Protein AF-A0A7C2MES0-F1 (afdb_monomer)

Mean predicted aligned error: 19.32 Å

Solvent-accessible surface area (backbone atoms only — not comparable to full-atom values): 7256 Å² total; per-residue (Å²): 143,82,90,78,84,83,84,82,80,84,92,78,78,79,89,72,96,75,80,94,71,88,78,80,90,73,87,74,89,75,78,91,76,90,74,72,81,76,71,74,74,72,83,62,75,69,73,88,66,83,79,53,94,88,58,81,79,82,78,52,74,46,64,46,100,82,68,45,81,45,50,57,66,80,43,63,94,75,61,92,82,86,89,85,88,73,96,65,83,95,68,87,129

Secondary structure (DSSP, 8-state):
--------------------------------------------------PPTTSPPPP-EEE-TTS-EEEGGGGTTTS-------SSSS---

Radius of gyration: 30.9 Å; Cα contacts (8 Å, |Δi|>4): 20; chains: 1; bounding box: 60×91×45 Å

Foldseek 3Di:
DDDDDDDDDDPDDDDDDDDDDDDDPDPDPDDDDPDDPPPPPDPPPPPPDPDDPPDDDDWDWDQDPVGDIDIPVVCPPPDDDDDDDDPDPPDDD

pLDDT: mean 71.48, std 19.64, range [41.0, 97.94]

Structure (mmCIF, N/CA/C/O backbone):
data_AF-A0A7C2MES0-F1
#
_entry.id   AF-A0A7C2MES0-F1
#
loop_
_atom_site.group_PDB
_atom_site.id
_atom_site.type_symbol
_atom_site.label_atom_id
_atom_site.label_alt_id
_atom_site.label_comp_id
_atom_site.label_asym_id
_atom_site.label_entity_id
_atom_site.label_seq_id
_atom_site.pdbx_PDB_ins_code
_atom_site.Cartn_x
_atom_site.Cartn_y
_atom_site.Cartn_z
_atom_site.occupancy
_atom_site.B_iso_or_equiv
_atom_site.auth_seq_id
_atom_site.auth_comp_id
_atom_site.auth_asym_id
_atom_site.auth_atom_id
_atom_site.pdbx_PDB_model_num
ATOM 1 N N . MET A 1 1 ? 11.280 74.243 -7.586 1.00 50.16 1 MET A N 1
ATOM 2 C CA . MET A 1 1 ? 12.263 74.150 -6.488 1.00 50.16 1 MET A CA 1
ATOM 3 C C . MET A 1 1 ? 11.618 73.322 -5.384 1.00 50.16 1 MET A C 1
ATOM 5 O O . MET A 1 1 ? 10.856 73.848 -4.591 1.00 50.16 1 MET A O 1
ATOM 9 N N . ILE A 1 2 ? 11.803 72.005 -5.455 1.00 49.72 2 ILE A N 1
ATOM 10 C CA . ILE A 1 2 ? 11.286 71.001 -4.517 1.00 49.72 2 ILE A CA 1
ATOM 11 C C . ILE A 1 2 ? 12.419 70.003 -4.301 1.00 49.72 2 ILE A C 1
ATOM 13 O O . ILE A 1 2 ? 13.077 69.592 -5.255 1.00 49.72 2 ILE A O 1
ATOM 17 N N . THR A 1 3 ? 12.712 69.735 -3.037 1.00 55.19 3 THR A N 1
ATOM 18 C CA . THR A 1 3 ? 13.833 68.922 -2.581 1.00 55.19 3 THR A CA 1
ATOM 19 C C . THR A 1 3 ? 13.413 67.454 -2.590 1.00 55.19 3 THR A C 1
ATOM 21 O O . THR A 1 3 ? 12.304 67.112 -2.187 1.00 55.19 3 THR A O 1
ATOM 24 N N . SER A 1 4 ? 14.289 66.567 -3.050 1.00 51.25 4 SER A N 1
ATOM 25 C CA . SER A 1 4 ? 14.083 65.125 -2.932 1.00 51.25 4 SER A CA 1
ATOM 26 C C . SER A 1 4 ? 15.385 64.465 -2.502 1.00 51.25 4 SER A C 1
ATOM 28 O O . SER A 1 4 ? 16.274 64.204 -3.304 1.00 51.25 4 SER A O 1
ATOM 30 N N . SER A 1 5 ? 15.457 64.282 -1.183 1.00 59.75 5 SER A N 1
ATOM 31 C CA . SER A 1 5 ? 15.842 63.051 -0.490 1.00 59.75 5 SER A CA 1
ATOM 32 C C . SER A 1 5 ? 17.054 62.291 -1.041 1.00 59.75 5 SER A C 1
ATOM 34 O O . SER A 1 5 ? 16.947 61.436 -1.918 1.00 59.75 5 SER A O 1
ATOM 36 N N . LEU A 1 6 ? 18.214 62.577 -0.447 1.00 59.19 6 LEU A N 1
ATOM 37 C CA . LEU A 1 6 ? 19.429 61.782 -0.560 1.00 59.19 6 LEU A CA 1
ATOM 38 C C . LEU A 1 6 ? 19.322 60.597 0.413 1.00 59.19 6 LEU A C 1
ATOM 40 O O . LEU A 1 6 ? 19.456 60.757 1.626 1.00 59.19 6 LEU A O 1
ATOM 44 N N . GLY A 1 7 ? 19.024 59.417 -0.130 1.00 51.09 7 GLY A N 1
ATOM 45 C CA . GLY A 1 7 ? 18.911 58.169 0.619 1.00 51.09 7 GLY A CA 1
ATOM 46 C C . GLY A 1 7 ? 20.246 57.740 1.225 1.00 51.09 7 GLY A C 1
ATOM 47 O O . GLY A 1 7 ? 21.160 57.327 0.515 1.00 51.09 7 GLY A O 1
ATOM 48 N N . GLY A 1 8 ? 20.335 57.815 2.552 1.00 44.97 8 GLY A N 1
ATOM 49 C CA . GLY A 1 8 ? 21.315 57.095 3.356 1.00 44.97 8 GLY A CA 1
ATOM 50 C C . GLY A 1 8 ? 20.787 55.706 3.720 1.00 44.97 8 GLY A C 1
ATOM 51 O O . GLY A 1 8 ? 19.610 55.546 4.031 1.00 44.97 8 GLY A O 1
ATOM 52 N N . GLY A 1 9 ? 21.654 54.695 3.698 1.00 48.06 9 GLY A N 1
ATOM 53 C CA . GLY A 1 9 ? 21.268 53.338 4.081 1.00 48.06 9 GLY A CA 1
ATOM 54 C C . GLY A 1 9 ? 22.395 52.328 3.934 1.00 48.06 9 GLY A C 1
ATOM 55 O O . GLY A 1 9 ? 22.492 51.630 2.935 1.00 48.06 9 GLY A O 1
ATOM 56 N N . ALA A 1 10 ? 23.255 52.296 4.946 1.00 48.91 10 ALA A N 1
ATOM 57 C CA . ALA A 1 10 ? 24.385 51.403 5.161 1.00 48.91 10 ALA A CA 1
ATOM 58 C C . ALA A 1 10 ? 24.210 49.945 4.670 1.00 48.91 10 ALA A C 1
ATOM 60 O O . ALA A 1 10 ? 23.407 49.185 5.202 1.00 48.91 10 ALA A O 1
ATOM 61 N N . MET A 1 11 ? 25.086 49.507 3.760 1.00 50.31 11 MET A N 1
ATOM 62 C CA . MET A 1 11 ? 25.366 48.090 3.480 1.00 50.31 11 MET A CA 1
ATOM 63 C C . MET A 1 11 ? 26.601 47.673 4.297 1.00 50.31 11 MET A C 1
ATOM 65 O O . MET A 1 11 ? 27.721 47.556 3.802 1.00 50.31 11 MET A O 1
ATOM 69 N N . ALA A 1 12 ? 26.400 47.535 5.609 1.00 54.84 12 ALA A N 1
ATOM 70 C CA . ALA A 1 12 ? 27.390 47.022 6.547 1.00 54.84 12 ALA A CA 1
ATOM 71 C C . ALA A 1 12 ? 27.110 45.537 6.807 1.00 54.84 12 ALA A C 1
ATOM 73 O O . ALA A 1 12 ? 26.052 45.185 7.315 1.00 54.84 12 ALA A O 1
ATOM 74 N N . GLY A 1 13 ? 28.061 44.656 6.491 1.00 51.78 13 GLY A N 1
ATOM 75 C CA . GLY A 1 13 ? 27.847 43.219 6.692 1.00 51.78 13 GLY A CA 1
ATOM 76 C C . GLY A 1 13 ? 29.086 42.359 6.493 1.00 51.78 13 GLY A C 1
ATOM 77 O O . GLY A 1 13 ? 29.084 41.410 5.723 1.00 51.78 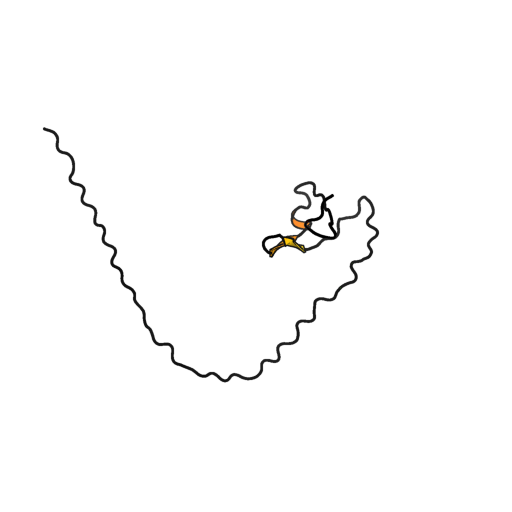13 GLY A O 1
ATOM 78 N N . ARG A 1 14 ? 30.169 42.758 7.159 1.00 63.28 14 ARG A N 1
ATOM 79 C CA . ARG A 1 14 ? 31.501 42.138 7.225 1.00 63.28 14 ARG A CA 1
ATOM 80 C C . ARG A 1 14 ? 31.489 40.603 7.255 1.00 63.28 14 ARG A C 1
ATOM 82 O O . ARG A 1 14 ? 31.084 39.987 8.237 1.00 63.28 14 ARG A O 1
ATOM 89 N N . ARG A 1 15 ? 32.121 40.018 6.233 1.00 55.69 15 ARG A N 1
ATOM 90 C CA . ARG A 1 15 ? 32.700 38.671 6.259 1.00 55.69 15 ARG A CA 1
ATOM 91 C C . ARG A 1 15 ? 33.591 38.531 7.490 1.00 55.69 15 ARG A C 1
ATOM 93 O O . ARG A 1 15 ? 34.601 39.227 7.599 1.00 55.69 15 ARG A O 1
ATOM 100 N N . ARG A 1 16 ? 33.239 37.628 8.400 1.00 62.72 16 ARG A N 1
ATOM 101 C CA . ARG A 1 16 ? 34.142 37.148 9.450 1.00 62.72 16 ARG A CA 1
ATOM 102 C C . ARG A 1 16 ? 33.994 35.639 9.573 1.00 62.72 16 ARG A C 1
ATOM 104 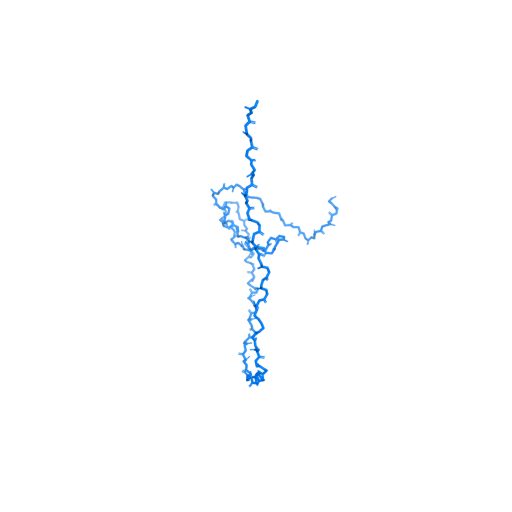O O . ARG A 1 16 ? 33.291 35.141 10.441 1.00 62.72 16 ARG A O 1
ATOM 111 N N . PHE A 1 17 ? 34.686 34.939 8.673 1.00 48.56 17 PHE A N 1
ATOM 112 C CA . PHE A 1 17 ? 35.082 33.550 8.871 1.00 48.56 17 PHE A CA 1
ATOM 113 C C . PHE A 1 17 ? 35.911 33.476 10.156 1.00 48.56 17 PHE A C 1
ATOM 115 O O . PHE A 1 17 ? 37.046 33.942 10.228 1.00 48.56 17 PHE A O 1
ATOM 122 N N . ARG A 1 18 ? 35.287 32.939 11.192 1.00 54.91 18 ARG A N 1
ATOM 123 C CA . ARG A 1 18 ? 35.893 32.362 12.391 1.00 54.91 18 ARG A CA 1
ATOM 124 C C . ARG A 1 18 ? 35.119 31.043 12.511 1.00 54.91 18 ARG A C 1
ATOM 126 O O . ARG A 1 18 ? 33.912 31.056 12.314 1.00 54.91 18 ARG A O 1
ATOM 133 N N . ILE A 1 19 ? 35.703 29.873 12.720 1.00 50.66 19 ILE A N 1
ATOM 134 C CA . ILE A 1 19 ? 36.593 29.502 13.810 1.00 50.66 19 ILE A CA 1
ATOM 135 C C . ILE A 1 19 ? 37.403 28.290 13.314 1.00 50.66 19 ILE A C 1
ATOM 137 O O . ILE A 1 19 ? 36.832 27.246 13.020 1.00 50.66 19 ILE A O 1
ATOM 141 N N . ALA A 1 20 ? 38.726 28.430 13.224 1.00 50.47 20 ALA A N 1
ATOM 142 C CA . ALA A 1 20 ? 39.634 27.294 13.307 1.00 50.47 20 ALA A CA 1
ATOM 143 C C . ALA A 1 20 ? 39.854 27.036 14.803 1.00 50.47 20 ALA A C 1
ATOM 145 O O . ALA A 1 20 ? 40.510 27.826 15.480 1.00 50.47 20 ALA A O 1
ATOM 146 N N . ALA A 1 21 ? 39.230 25.984 15.323 1.00 45.50 21 ALA A N 1
ATOM 147 C CA . ALA A 1 21 ? 39.503 25.430 16.641 1.00 45.50 21 ALA A CA 1
ATOM 148 C C . ALA A 1 21 ? 39.946 23.985 16.418 1.00 45.50 21 ALA A C 1
ATOM 150 O O . ALA A 1 21 ? 39.268 23.225 15.728 1.00 45.50 21 ALA A O 1
ATOM 151 N N . GLY A 1 22 ? 41.134 23.667 16.928 1.00 43.84 22 GLY A N 1
ATOM 152 C CA . GLY A 1 22 ? 41.782 22.377 16.756 1.00 43.84 22 GLY A CA 1
ATOM 153 C C . GLY A 1 22 ? 40.915 21.222 17.241 1.00 43.84 22 GLY A C 1
ATOM 154 O O . GLY A 1 22 ? 40.309 21.282 18.308 1.00 43.84 22 GLY A O 1
ATOM 155 N N . GLY A 1 23 ? 40.890 20.156 16.450 1.00 41.00 23 GLY A N 1
ATOM 156 C CA . GLY A 1 23 ? 40.434 18.846 16.881 1.00 41.00 23 GLY A CA 1
ATOM 157 C C . GLY A 1 23 ? 41.653 17.959 17.044 1.00 41.00 23 GLY A C 1
ATOM 158 O O . GLY A 1 23 ? 42.249 17.550 16.050 1.00 41.00 23 GLY A O 1
ATOM 159 N N . SER A 1 24 ? 42.045 17.713 18.293 1.00 53.41 24 SER A N 1
ATOM 160 C CA . SER A 1 24 ? 43.040 16.713 18.665 1.00 53.41 24 SER A CA 1
ATOM 161 C C . SER A 1 24 ? 42.772 15.386 17.961 1.00 53.41 24 SER A C 1
ATOM 163 O O . SER A 1 24 ? 41.677 14.831 18.043 1.00 53.41 24 SER A O 1
ATOM 165 N N . LEU A 1 25 ? 43.817 14.862 17.328 1.00 52.66 25 LEU A N 1
ATOM 166 C CA . LEU A 1 25 ? 43.928 13.485 16.873 1.00 52.66 25 LEU A CA 1
ATOM 167 C C . LEU A 1 25 ? 43.913 12.558 18.102 1.00 52.66 25 LEU A C 1
ATOM 169 O O . LEU A 1 25 ? 44.957 12.214 18.649 1.00 52.66 25 LEU A O 1
ATOM 173 N N . MET A 1 26 ? 42.720 12.196 18.574 1.00 52.03 26 MET A N 1
ATOM 174 C CA . MET A 1 26 ? 42.531 11.125 19.551 1.00 52.03 26 MET A CA 1
ATOM 175 C C . MET A 1 26 ? 42.238 9.828 18.808 1.00 52.03 26 MET A C 1
ATOM 177 O O . MET A 1 26 ? 41.116 9.546 18.394 1.00 52.03 26 MET A O 1
ATOM 181 N N . LEU A 1 27 ? 43.305 9.051 18.648 1.00 55.78 27 LEU A N 1
ATOM 182 C CA . LEU A 1 27 ? 43.289 7.640 18.302 1.00 55.78 27 LEU A CA 1
ATOM 183 C C . LEU A 1 27 ? 42.546 6.868 19.411 1.00 55.78 27 LEU A C 1
ATOM 185 O O . LEU A 1 27 ? 43.155 6.413 20.376 1.00 55.78 27 LEU A O 1
ATOM 189 N N . ALA A 1 28 ? 41.223 6.755 19.302 1.00 51.09 28 ALA A N 1
ATOM 190 C CA . ALA A 1 28 ? 40.405 5.942 20.197 1.00 51.09 28 ALA A CA 1
ATOM 191 C C . ALA A 1 28 ? 40.210 4.543 19.592 1.00 51.09 28 ALA A C 1
ATOM 193 O O . ALA A 1 28 ? 39.297 4.289 18.809 1.00 51.09 28 ALA A O 1
ATOM 194 N N . LEU A 1 29 ? 41.108 3.630 19.962 1.00 61.94 29 LEU A N 1
ATOM 195 C CA . LEU A 1 29 ? 40.949 2.188 19.803 1.00 61.94 29 LEU A CA 1
ATOM 196 C C . LEU A 1 29 ? 39.893 1.699 20.809 1.00 61.94 29 LEU A C 1
ATOM 198 O O . LEU A 1 29 ? 40.224 1.313 21.927 1.00 61.94 29 LEU A O 1
ATOM 202 N N . THR A 1 30 ? 38.614 1.733 20.433 1.00 56.91 30 THR A N 1
ATOM 203 C CA . THR A 1 30 ? 37.513 1.171 21.237 1.00 56.91 30 THR A CA 1
ATOM 204 C C . THR A 1 30 ? 36.946 -0.092 20.594 1.00 56.91 30 THR A C 1
ATOM 206 O O . THR A 1 30 ? 36.153 -0.040 19.662 1.00 56.91 30 THR A O 1
ATOM 209 N N . LEU A 1 31 ? 37.436 -1.221 21.112 1.00 55.66 31 LEU A N 1
ATOM 210 C CA . LEU A 1 31 ? 36.731 -2.461 21.464 1.00 55.66 31 LEU A CA 1
ATOM 211 C C . LEU A 1 31 ? 35.398 -2.778 20.751 1.00 55.66 31 LEU A C 1
ATOM 213 O O . LEU A 1 31 ? 34.360 -2.183 21.018 1.00 55.66 31 LEU A O 1
ATOM 217 N N . LEU A 1 32 ? 35.469 -3.829 19.928 1.00 54.62 32 LEU A N 1
ATOM 218 C CA . LEU A 1 32 ? 34.472 -4.871 19.644 1.00 54.62 32 LEU A CA 1
ATOM 219 C C . LEU A 1 32 ? 33.072 -4.682 20.270 1.00 54.62 32 LEU A C 1
ATOM 221 O O . LEU A 1 32 ? 32.761 -5.230 21.326 1.00 54.62 32 LEU A O 1
ATOM 225 N N . GLY A 1 33 ? 32.195 -3.988 19.547 1.00 44.91 33 GLY A N 1
ATOM 226 C CA . GLY A 1 33 ? 30.750 -4.064 19.741 1.00 44.91 33 GLY A CA 1
ATOM 227 C C . GLY A 1 33 ? 30.162 -5.166 18.865 1.00 44.91 33 GLY A C 1
ATOM 228 O O . GLY A 1 33 ? 29.938 -4.959 17.674 1.00 44.91 33 GLY A O 1
ATOM 229 N N . ALA A 1 34 ? 29.912 -6.334 19.456 1.00 59.69 34 ALA A N 1
ATOM 230 C CA . ALA A 1 34 ? 29.062 -7.372 18.886 1.00 59.69 34 ALA A CA 1
ATOM 231 C C . ALA A 1 34 ? 27.620 -6.842 18.771 1.00 59.69 34 ALA A C 1
ATOM 233 O O . ALA A 1 34 ? 26.812 -6.977 19.685 1.00 59.69 34 ALA A O 1
ATOM 234 N N . GLY A 1 35 ? 27.313 -6.181 17.656 1.00 49.25 35 GLY A N 1
ATOM 235 C CA . GLY A 1 35 ? 25.957 -5.814 17.267 1.00 49.25 35 GLY A CA 1
ATOM 236 C C . GLY A 1 35 ? 25.381 -6.918 16.395 1.00 49.25 35 GLY A C 1
ATOM 237 O O . GLY A 1 35 ? 25.791 -7.072 15.248 1.00 49.25 35 GLY A O 1
ATOM 238 N N . SER A 1 36 ? 24.479 -7.703 16.977 1.00 62.88 36 SER A N 1
ATOM 239 C CA . SER A 1 36 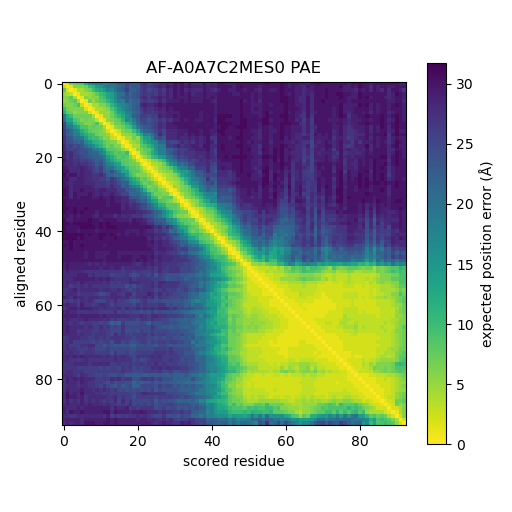? 23.709 -8.792 16.376 1.00 62.88 36 SER A CA 1
ATOM 240 C C . SER A 1 36 ? 23.359 -8.540 14.905 1.00 62.88 36 SER A C 1
ATOM 242 O O . SER A 1 36 ? 22.923 -7.429 14.588 1.00 62.88 36 SER A O 1
ATOM 244 N N . PRO A 1 37 ? 23.447 -9.541 14.001 1.00 54.81 37 PRO A N 1
ATOM 245 C CA . PRO A 1 37 ? 22.774 -9.412 12.722 1.00 54.81 37 PRO A CA 1
ATOM 246 C C . PRO A 1 37 ? 21.301 -9.204 13.054 1.00 54.81 37 PRO A C 1
ATOM 248 O O . PRO A 1 37 ? 20.657 -10.095 13.609 1.00 54.81 37 PRO A O 1
ATOM 251 N N . ALA A 1 38 ? 20.801 -7.994 12.795 1.00 55.34 38 ALA A N 1
ATOM 252 C CA . ALA A 1 38 ? 19.384 -7.707 12.816 1.00 55.34 38 ALA A CA 1
ATOM 253 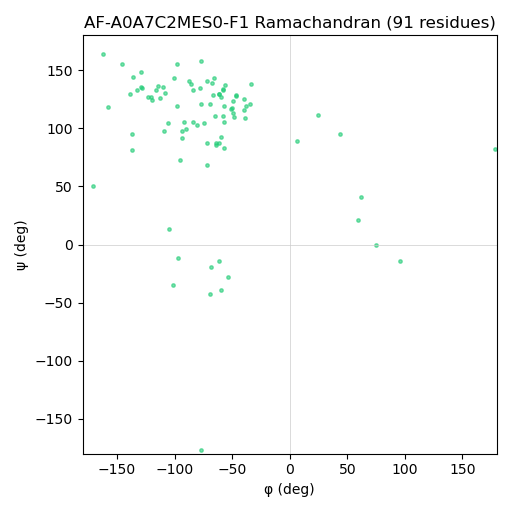C C . ALA A 1 38 ? 18.737 -8.819 11.996 1.00 55.34 38 ALA A C 1
ATOM 255 O O . ALA A 1 38 ? 18.987 -8.942 10.792 1.00 55.34 38 ALA A O 1
ATOM 256 N N . GLY A 1 39 ? 18.022 -9.701 12.700 1.00 47.56 39 GLY A N 1
ATOM 257 C CA . GLY A 1 39 ? 17.281 -10.781 12.092 1.00 47.56 39 GLY A CA 1
ATOM 258 C C . GLY A 1 39 ? 16.458 -10.138 11.001 1.00 47.56 39 GLY A C 1
ATOM 259 O O . GLY A 1 39 ? 15.670 -9.235 11.279 1.00 47.56 39 GLY A O 1
ATOM 260 N N . ARG A 1 40 ? 16.725 -10.534 9.753 1.00 58.72 40 ARG A N 1
ATOM 261 C CA . ARG A 1 40 ? 15.881 -10.162 8.628 1.00 58.72 40 ARG A CA 1
ATOM 262 C C . ARG A 1 40 ? 14.472 -10.494 9.073 1.00 58.72 40 ARG A C 1
ATOM 264 O O . ARG A 1 40 ? 14.187 -11.661 9.348 1.00 58.72 40 ARG A O 1
ATOM 271 N N . SER A 1 41 ? 13.677 -9.441 9.241 1.00 60.53 41 SER A N 1
ATOM 272 C CA . SER A 1 41 ? 12.268 -9.496 9.569 1.00 60.53 41 SER A CA 1
ATOM 273 C C . SER A 1 41 ? 11.694 -10.634 8.762 1.00 60.53 41 SER A C 1
ATOM 275 O O . SER A 1 41 ? 11.814 -10.645 7.534 1.00 60.53 41 SER A O 1
ATOM 277 N N . GLN A 1 42 ? 11.231 -11.635 9.502 1.00 59.22 42 GLN A N 1
ATOM 278 C CA . GLN A 1 42 ? 10.677 -12.862 8.982 1.00 59.22 42 GLN A CA 1
ATOM 279 C C . GLN A 1 42 ? 9.836 -12.515 7.762 1.00 59.22 42 GLN A C 1
ATOM 281 O O . GLN A 1 42 ? 8.928 -11.684 7.842 1.00 59.22 42 GLN A O 1
ATOM 286 N N . GLY A 1 43 ? 10.153 -13.161 6.641 1.00 53.31 43 GLY A N 1
ATOM 287 C CA . GLY A 1 43 ? 9.149 -13.451 5.640 1.00 53.31 43 GLY A CA 1
ATOM 288 C C . GLY A 1 43 ? 8.069 -14.253 6.347 1.00 53.31 43 GLY A C 1
ATOM 289 O O . GLY A 1 43 ? 8.096 -15.479 6.353 1.00 53.31 43 GLY A O 1
ATOM 290 N N . GLY A 1 44 ? 7.158 -13.553 7.022 1.00 52.16 44 GLY A N 1
ATOM 291 C CA . GLY A 1 44 ? 5.853 -14.092 7.296 1.00 52.16 44 GLY A CA 1
ATOM 292 C C . GLY A 1 44 ? 5.321 -14.427 5.923 1.00 52.16 44 GLY A C 1
ATOM 293 O O . GLY A 1 44 ? 5.254 -13.540 5.069 1.00 52.16 44 GLY A O 1
ATOM 294 N N . ASN A 1 45 ? 5.030 -15.707 5.692 1.00 57.44 45 ASN A N 1
ATOM 295 C CA . ASN A 1 45 ? 4.092 -16.085 4.653 1.00 57.44 45 ASN A CA 1
ATOM 296 C C . ASN A 1 45 ? 2.984 -15.044 4.721 1.00 57.44 45 ASN A C 1
ATOM 298 O O . ASN A 1 45 ? 2.260 -15.000 5.722 1.00 57.44 45 ASN A O 1
ATOM 302 N N . ALA A 1 46 ? 2.912 -14.163 3.718 1.00 59.12 46 ALA A N 1
ATOM 303 C CA . ALA A 1 46 ? 1.732 -13.346 3.553 1.00 59.12 46 ALA A CA 1
ATOM 304 C C . ALA A 1 46 ? 0.593 -14.360 3.630 1.00 59.12 46 ALA A C 1
ATOM 306 O O . ALA A 1 46 ? 0.676 -15.379 2.926 1.00 59.12 46 ALA A O 1
ATOM 307 N N . PRO A 1 47 ? -0.376 -14.189 4.547 1.00 62.09 47 PRO A N 1
ATOM 308 C CA . PRO A 1 47 ? -1.515 -15.075 4.571 1.00 62.09 47 PRO A CA 1
ATOM 309 C C . PRO A 1 47 ? -1.975 -15.179 3.127 1.00 62.09 47 PRO A C 1
ATOM 311 O O . PRO A 1 47 ? -2.101 -14.158 2.445 1.00 62.09 47 PRO A O 1
ATOM 314 N N . VAL A 1 48 ? -2.124 -16.401 2.622 1.00 59.31 48 VAL A N 1
ATOM 315 C CA . VAL A 1 48 ? -2.769 -16.615 1.330 1.00 59.31 48 VAL A CA 1
ATOM 316 C C . VAL A 1 48 ? -4.244 -16.336 1.598 1.00 59.31 48 VAL A C 1
ATOM 318 O O . VAL A 1 48 ? -5.069 -17.235 1.735 1.00 59.31 48 VAL A O 1
ATOM 321 N N . THR A 1 49 ? -4.554 -15.072 1.874 1.00 63.75 49 THR A N 1
ATOM 322 C CA . THR A 1 49 ? -5.879 -14.608 2.215 1.00 63.75 49 THR A CA 1
ATOM 323 C C . THR A 1 49 ? -6.615 -14.625 0.901 1.00 63.75 49 THR A C 1
ATOM 325 O O . THR A 1 49 ? -6.393 -13.794 0.023 1.00 63.75 49 THR A 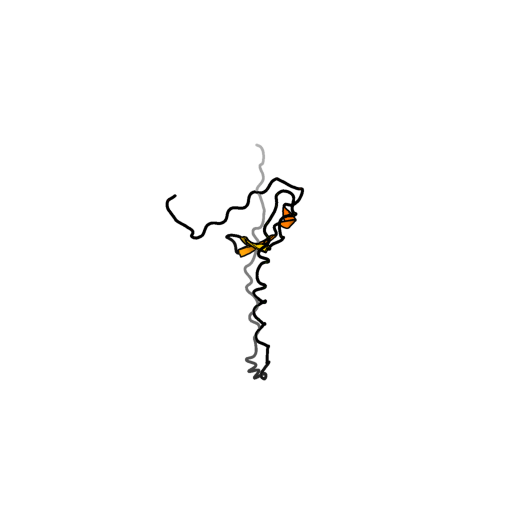O 1
ATOM 328 N N . SER A 1 50 ? -7.479 -15.621 0.749 1.00 74.44 50 SER A N 1
ATOM 329 C CA . SER A 1 50 ? -8.575 -15.529 -0.197 1.00 74.44 50 SER A CA 1
ATOM 330 C C . SER A 1 50 ? -9.412 -14.321 0.234 1.00 74.44 50 SER A C 1
ATOM 332 O O . SER A 1 50 ? -10.226 -14.424 1.147 1.00 74.44 50 SER A O 1
ATOM 334 N N . LEU A 1 51 ? -9.110 -13.152 -0.337 1.00 82.88 51 LEU A N 1
ATOM 335 C CA . LEU A 1 51 ? -9.823 -11.910 -0.066 1.00 82.88 51 LEU A CA 1
ATOM 336 C C . LEU A 1 51 ? -11.220 -12.031 -0.665 1.00 82.88 51 LEU A C 1
ATOM 338 O O . LEU A 1 51 ? -11.361 -12.248 -1.873 1.00 82.88 51 LEU A O 1
ATOM 342 N N . LYS A 1 52 ? -12.249 -11.899 0.167 1.00 88.06 52 LYS A N 1
ATOM 343 C CA . LYS A 1 52 ? -13.636 -11.837 -0.290 1.00 88.06 52 LYS A CA 1
ATOM 344 C C . LYS A 1 52 ? -14.083 -10.386 -0.375 1.00 88.06 52 LYS A C 1
ATOM 346 O O . LYS A 1 52 ? -13.555 -9.495 0.288 1.00 88.06 52 LYS A O 1
ATOM 351 N N . VAL A 1 53 ? -15.082 -10.136 -1.213 1.00 89.88 53 VAL A N 1
ATOM 352 C CA . VAL A 1 53 ? -15.704 -8.811 -1.290 1.00 89.88 53 VAL A CA 1
ATOM 353 C C . VAL A 1 53 ? -16.322 -8.475 0.067 1.00 89.88 53 VAL A C 1
ATOM 355 O O . VAL A 1 53 ? -17.075 -9.273 0.619 1.00 89.88 53 VAL A O 1
ATOM 358 N N . GLY A 1 54 ? -16.004 -7.288 0.585 1.00 91.19 54 GLY A N 1
ATOM 359 C CA . GLY A 1 54 ? -16.446 -6.822 1.901 1.00 91.19 54 GLY A CA 1
ATOM 360 C C . GLY A 1 54 ? -15.437 -7.057 3.026 1.00 91.19 54 GLY A C 1
ATOM 361 O O . GLY A 1 54 ? -15.561 -6.413 4.068 1.00 91.19 54 GLY A O 1
ATOM 362 N N . ASP A 1 55 ? -14.414 -7.894 2.817 1.00 91.12 55 ASP A N 1
ATOM 363 C CA . ASP A 1 55 ? -13.350 -8.065 3.804 1.00 91.12 55 ASP A CA 1
ATOM 364 C C . ASP A 1 55 ? -12.547 -6.764 3.963 1.00 91.12 55 ASP A C 1
ATOM 366 O O . ASP A 1 55 ? -12.304 -6.041 2.986 1.00 91.12 55 ASP A O 1
ATOM 370 N N . PRO A 1 56 ? -12.097 -6.439 5.188 1.00 89.94 56 PRO A N 1
ATOM 371 C CA . PRO A 1 56 ? -11.192 -5.321 5.382 1.00 89.94 56 PRO A CA 1
ATOM 372 C C . PRO A 1 56 ? -9.886 -5.569 4.617 1.00 89.94 56 PRO A C 1
ATOM 374 O O . PRO A 1 56 ? -9.257 -6.616 4.763 1.00 89.94 56 PRO A O 1
ATOM 377 N N . ALA A 1 57 ? -9.460 -4.580 3.825 1.00 91.38 57 ALA A N 1
ATOM 378 C CA . ALA A 1 57 ? -8.193 -4.650 3.106 1.00 91.38 57 ALA A CA 1
ATOM 379 C C . ALA A 1 57 ? -7.022 -4.859 4.093 1.00 91.38 57 ALA A C 1
ATOM 381 O O . ALA A 1 57 ? -6.957 -4.134 5.096 1.00 91.38 57 ALA A O 1
ATOM 382 N N . PRO A 1 58 ? -6.100 -5.809 3.828 1.00 90.62 58 PRO A N 1
ATOM 383 C CA . PRO A 1 58 ? -4.916 -6.011 4.656 1.00 90.62 58 PRO A CA 1
ATOM 384 C C . PRO A 1 58 ? -4.075 -4.740 4.726 1.00 90.62 58 PRO A C 1
ATOM 386 O O . PRO A 1 58 ? -3.810 -4.116 3.699 1.00 90.62 58 PRO A O 1
ATOM 389 N N . ASP A 1 59 ? -3.642 -4.361 5.927 1.00 92.56 59 ASP A N 1
ATOM 390 C CA . ASP A 1 59 ? -2.777 -3.196 6.083 1.00 92.56 59 ASP A CA 1
ATOM 391 C C . ASP A 1 59 ? -1.339 -3.545 5.690 1.00 92.56 59 ASP A C 1
ATOM 393 O O . ASP A 1 59 ? -0.800 -4.585 6.074 1.00 92.56 59 ASP A O 1
ATOM 397 N N . PHE A 1 60 ? -0.716 -2.662 4.918 1.00 93.69 60 PHE A N 1
ATOM 398 C CA . PHE A 1 60 ? 0.683 -2.774 4.533 1.00 93.69 60 PHE A CA 1
ATOM 399 C C . PHE A 1 60 ? 1.311 -1.389 4.427 1.00 93.69 60 PHE A C 1
ATOM 401 O O . PHE A 1 60 ? 0.633 -0.384 4.197 1.00 93.69 60 PHE A O 1
ATOM 408 N N . THR A 1 61 ? 2.632 -1.353 4.593 1.00 96.50 61 THR A N 1
ATOM 409 C CA . THR A 1 61 ? 3.450 -0.154 4.403 1.00 96.50 61 THR A CA 1
ATOM 410 C C . THR A 1 61 ? 4.474 -0.433 3.317 1.00 96.50 61 THR A C 1
ATOM 412 O O . THR A 1 61 ? 5.199 -1.423 3.408 1.00 96.50 61 THR A O 1
ATOM 415 N N . LEU A 1 62 ? 4.536 0.427 2.304 1.00 95.75 62 LEU A N 1
ATOM 416 C CA . LEU A 1 62 ? 5.505 0.330 1.213 1.00 95.75 62 LEU A CA 1
ATOM 417 C C . LEU A 1 62 ? 6.216 1.673 1.016 1.00 95.75 62 LEU A C 1
ATOM 419 O O . LEU A 1 62 ? 5.613 2.718 1.267 1.00 95.75 62 LEU A O 1
ATOM 423 N N . PRO A 1 63 ? 7.485 1.671 0.581 1.00 97.00 63 PRO A N 1
ATOM 424 C CA . PRO A 1 63 ? 8.137 2.888 0.125 1.00 97.00 63 PRO A CA 1
ATOM 425 C C . PRO A 1 63 ? 7.496 3.383 -1.180 1.00 97.00 63 PRO A C 1
ATOM 427 O O . PRO A 1 63 ? 7.201 2.589 -2.074 1.00 97.00 63 PRO A O 1
ATOM 430 N N . ASP A 1 64 ? 7.302 4.695 -1.300 1.00 95.75 64 ASP A N 1
ATOM 431 C CA . ASP A 1 64 ? 6.978 5.346 -2.571 1.00 95.75 64 ASP A CA 1
ATOM 432 C C . ASP A 1 64 ? 8.225 5.501 -3.467 1.00 95.75 64 ASP A C 1
ATOM 434 O O . ASP A 1 64 ? 9.338 5.101 -3.109 1.00 95.75 64 ASP A O 1
ATOM 438 N N . GLN A 1 65 ? 8.070 6.138 -4.631 1.00 93.94 65 GLN A N 1
ATOM 439 C CA . GLN A 1 65 ? 9.181 6.417 -5.551 1.00 93.94 65 GLN A CA 1
ATOM 440 C C . GLN A 1 65 ? 10.287 7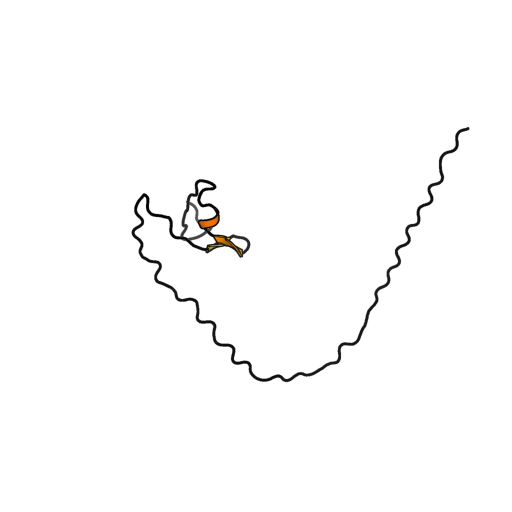.313 -4.955 1.00 93.94 65 GLN A C 1
ATOM 442 O O . GLN A 1 65 ? 11.376 7.419 -5.516 1.00 93.94 65 GLN A O 1
ATOM 447 N N . ASN A 1 66 ? 10.021 7.976 -3.830 1.00 97.62 66 ASN A N 1
ATOM 448 C CA . ASN A 1 66 ? 10.949 8.821 -3.090 1.00 97.62 66 ASN A CA 1
ATOM 449 C C . ASN A 1 66 ? 11.459 8.133 -1.805 1.00 97.62 66 ASN A C 1
ATOM 451 O O . ASN A 1 66 ? 12.059 8.806 -0.964 1.00 97.62 66 ASN A O 1
ATOM 455 N N . ASN A 1 67 ? 11.248 6.818 -1.653 1.00 96.81 67 ASN A N 1
ATOM 456 C CA . ASN A 1 67 ? 11.557 6.020 -0.459 1.00 96.81 67 ASN A CA 1
ATOM 457 C C . ASN A 1 67 ? 10.838 6.475 0.820 1.00 96.81 67 ASN A C 1
ATOM 459 O O . ASN A 1 67 ? 11.276 6.170 1.933 1.00 96.81 67 ASN A O 1
ATOM 463 N N . ARG A 1 68 ? 9.731 7.206 0.694 1.00 97.94 68 ARG A N 1
ATOM 464 C CA . ARG A 1 68 ? 8.915 7.598 1.842 1.00 97.94 68 ARG A CA 1
ATOM 465 C C . ARG A 1 68 ? 7.956 6.462 2.180 1.00 97.94 68 ARG A C 1
ATOM 467 O O . ARG A 1 68 ? 7.315 5.935 1.273 1.00 97.94 68 ARG A O 1
ATOM 474 N N . PRO A 1 69 ? 7.828 6.079 3.458 1.00 97.56 69 PRO A N 1
AT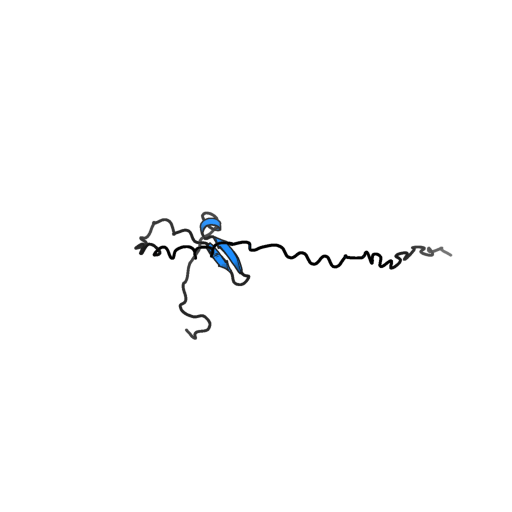OM 475 C CA . PRO A 1 69 ? 6.875 5.054 3.850 1.00 97.56 69 PRO A CA 1
ATOM 476 C C . PRO A 1 69 ? 5.443 5.560 3.643 1.00 97.56 69 PRO A C 1
ATOM 478 O O . PRO A 1 69 ? 5.080 6.633 4.124 1.00 97.56 69 PRO A O 1
ATOM 481 N N . VAL A 1 70 ? 4.629 4.767 2.953 1.00 96.62 70 VAL A N 1
ATOM 482 C CA . VAL A 1 70 ? 3.203 5.012 2.723 1.00 96.62 70 VAL A CA 1
ATOM 483 C C . VAL A 1 70 ? 2.419 3.820 3.247 1.00 96.62 70 VAL A C 1
ATOM 485 O O . VAL A 1 70 ? 2.706 2.680 2.872 1.00 96.62 70 VAL A O 1
ATOM 488 N N . ARG A 1 71 ? 1.426 4.071 4.107 1.00 96.75 71 ARG A N 1
ATOM 489 C CA . ARG A 1 71 ? 0.601 3.022 4.715 1.00 96.75 71 ARG A CA 1
ATOM 490 C C . ARG A 1 71 ? -0.819 3.043 4.165 1.00 96.75 71 ARG A C 1
ATOM 492 O O . ARG A 1 71 ? -1.431 4.106 4.049 1.00 96.75 71 ARG A O 1
ATOM 499 N N . LEU A 1 72 ? -1.369 1.870 3.846 1.00 95.06 72 LEU A N 1
ATOM 500 C CA . LEU A 1 72 ? -2.714 1.773 3.267 1.00 95.06 72 LEU A CA 1
ATOM 501 C C . LEU A 1 72 ? -3.781 2.375 4.197 1.00 95.06 72 LEU A C 1
ATOM 503 O O . LEU A 1 72 ? -4.683 3.081 3.733 1.00 95.06 72 LEU A O 1
ATOM 507 N N . SER A 1 73 ? -3.650 2.161 5.511 1.00 95.19 73 SER A N 1
ATOM 508 C CA . SER A 1 73 ? -4.565 2.712 6.518 1.00 95.19 73 SER A CA 1
ATOM 509 C C . SER A 1 73 ? -4.749 4.230 6.445 1.00 95.19 73 SER A C 1
ATOM 511 O O . SER A 1 73 ? -5.801 4.734 6.834 1.00 95.19 73 SER A O 1
ATOM 513 N N . ASP A 1 74 ? -3.751 4.968 5.953 1.00 95.62 74 ASP A N 1
ATOM 514 C CA . ASP A 1 74 ? -3.751 6.434 5.981 1.00 95.62 74 ASP A CA 1
ATOM 515 C C . ASP A 1 74 ? -4.807 7.037 5.049 1.00 95.62 74 ASP A C 1
ATOM 517 O O . ASP A 1 74 ? -5.212 8.194 5.227 1.00 95.62 74 ASP A O 1
ATOM 521 N N . PHE A 1 75 ? -5.282 6.245 4.085 1.00 95.12 75 PHE A N 1
ATOM 522 C CA . PHE A 1 75 ? -6.323 6.607 3.126 1.00 95.12 75 PHE A CA 1
ATOM 523 C C . PHE A 1 75 ? -7.719 6.114 3.528 1.00 95.12 75 PHE A C 1
ATOM 525 O O . PHE A 1 75 ? -8.715 6.565 2.951 1.00 95.12 75 PHE A O 1
ATOM 532 N N . LYS A 1 76 ? -7.818 5.228 4.529 1.00 92.94 76 LYS A N 1
ATOM 533 C CA . LYS A 1 76 ? -9.089 4.649 4.979 1.00 92.94 76 LYS A CA 1
ATOM 534 C C . LYS A 1 76 ? -10.042 5.753 5.451 1.00 92.94 76 LYS A C 1
ATOM 536 O O . LYS A 1 76 ? -9.680 6.588 6.274 1.00 92.94 76 LYS A O 1
ATOM 541 N N . GLY A 1 77 ? -11.260 5.769 4.906 1.00 93.62 77 GLY A N 1
ATOM 542 C CA . GLY A 1 77 ? -12.302 6.747 5.251 1.00 93.62 77 GLY A CA 1
ATOM 543 C C . GLY A 1 77 ? -12.102 8.157 4.682 1.00 93.62 77 GLY A C 1
ATOM 544 O O . GLY A 1 77 ? -12.946 9.015 4.914 1.00 93.62 77 GLY A O 1
ATOM 545 N N . LYS A 1 78 ? -11.021 8.413 3.931 1.00 95.69 78 LYS A N 1
ATOM 546 C CA . LYS A 1 78 ? -10.755 9.731 3.324 1.00 95.69 78 LYS A CA 1
ATOM 547 C C . LYS A 1 78 ? -11.102 9.783 1.840 1.00 95.69 78 LYS A C 1
ATOM 549 O O . LYS A 1 78 ? -11.493 10.833 1.343 1.00 95.69 78 LYS A O 1
ATOM 554 N N . LYS A 1 79 ? -10.894 8.679 1.117 1.00 94.50 79 LYS A N 1
ATOM 555 C CA . LYS A 1 79 ? -11.153 8.560 -0.325 1.00 94.50 79 LYS A CA 1
ATOM 556 C C . LYS A 1 79 ? -11.236 7.093 -0.744 1.00 94.50 79 LYS A C 1
ATOM 558 O O . LYS A 1 79 ? -10.758 6.216 -0.027 1.00 94.50 79 LYS A O 1
ATOM 563 N N . ASN A 1 80 ? -11.785 6.854 -1.932 1.00 94.88 80 ASN A N 1
ATOM 564 C CA . ASN A 1 80 ? -11.712 5.550 -2.585 1.00 94.88 80 ASN A CA 1
ATOM 565 C C . ASN A 1 80 ? -10.280 5.301 -3.082 1.00 94.88 80 ASN A C 1
ATOM 567 O O . ASN A 1 80 ? -9.625 6.221 -3.577 1.00 94.88 80 ASN A O 1
ATOM 571 N N . VAL A 1 81 ? -9.801 4.065 -2.949 1.00 94.94 81 VAL A N 1
ATOM 572 C CA . VAL A 1 81 ? -8.440 3.652 -3.319 1.00 94.94 81 VAL A CA 1
ATOM 573 C C . VAL A 1 81 ? -8.522 2.409 -4.196 1.00 94.94 81 VAL A C 1
ATOM 575 O O . VAL A 1 81 ? -9.269 1.485 -3.886 1.00 94.94 81 VAL A O 1
ATOM 578 N N . VAL A 1 82 ? -7.739 2.386 -5.273 1.00 95.00 82 VAL A N 1
ATOM 579 C CA . VAL A 1 82 ? -7.563 1.226 -6.156 1.00 95.00 82 VAL A CA 1
ATOM 580 C C . VAL A 1 82 ? -6.107 0.781 -6.060 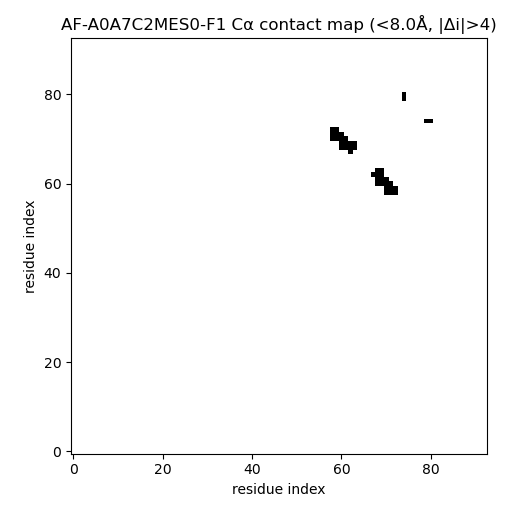1.00 95.00 82 VAL A C 1
ATOM 582 O O . VAL A 1 82 ? -5.206 1.615 -6.132 1.00 95.00 82 VAL A O 1
ATOM 585 N N . LEU A 1 83 ? -5.882 -0.522 -5.890 1.00 93.25 83 LEU A N 1
ATOM 586 C CA . LEU A 1 83 ? -4.553 -1.131 -5.868 1.00 93.25 83 LEU A CA 1
ATOM 587 C C . LEU A 1 83 ? -4.345 -1.939 -7.148 1.00 93.25 83 LEU A C 1
ATOM 589 O O . LEU A 1 83 ? -5.189 -2.756 -7.508 1.00 93.25 83 LEU A O 1
ATOM 593 N N . ALA A 1 84 ? -3.213 -1.719 -7.811 1.00 92.75 84 ALA A N 1
ATOM 594 C CA . ALA A 1 84 ? -2.795 -2.463 -8.991 1.00 92.75 84 ALA A CA 1
ATOM 595 C C . ALA A 1 84 ? -1.370 -2.983 -8.779 1.00 92.75 84 ALA A C 1
ATOM 597 O O . ALA A 1 84 ? -0.500 -2.240 -8.324 1.00 92.75 84 ALA A O 1
ATOM 598 N N . PHE A 1 85 ? -1.143 -4.254 -9.111 1.00 90.44 85 PHE A N 1
ATOM 599 C CA . PHE A 1 85 ? 0.154 -4.913 -8.992 1.00 90.44 85 PHE A CA 1
ATOM 600 C C . PHE A 1 85 ? 0.683 -5.225 -10.389 1.00 90.44 85 PHE A C 1
ATOM 602 O O . PHE A 1 85 ? 0.006 -5.880 -11.179 1.00 90.44 85 PHE A O 1
ATOM 609 N N . TYR A 1 86 ? 1.897 -4.769 -10.678 1.00 90.50 86 TYR A N 1
ATOM 610 C CA . TYR A 1 86 ? 2.586 -5.016 -11.942 1.00 90.50 86 TYR A CA 1
ATOM 611 C C . TYR A 1 86 ? 3.822 -5.869 -11.665 1.00 90.50 86 TYR A C 1
ATOM 613 O O . TYR A 1 86 ? 4.539 -5.613 -10.700 1.00 90.50 86 TYR A O 1
ATOM 621 N N . VAL A 1 87 ? 4.072 -6.884 -12.496 1.00 88.75 87 VAL A N 1
ATOM 622 C CA . VAL A 1 87 ? 5.215 -7.800 -12.311 1.00 88.75 87 VAL A CA 1
ATOM 623 C C . VAL A 1 87 ? 6.536 -7.082 -12.584 1.00 88.75 87 VAL A C 1
ATOM 625 O O . VAL A 1 87 ? 7.500 -7.246 -11.843 1.00 88.75 87 VAL A O 1
ATOM 628 N N . LEU A 1 88 ? 6.567 -6.275 -13.647 1.00 89.38 88 LEU A N 1
ATOM 629 C CA . LEU A 1 88 ? 7.733 -5.519 -14.089 1.00 89.38 88 LEU A CA 1
ATOM 630 C C . LEU A 1 88 ? 7.316 -4.097 -14.463 1.00 89.38 88 LEU A C 1
ATOM 632 O O . LEU A 1 88 ? 6.248 -3.879 -15.036 1.00 89.38 88 LEU A O 1
ATOM 636 N N . ALA A 1 89 ? 8.191 -3.138 -14.174 1.00 85.81 89 ALA A N 1
ATOM 637 C CA . ALA A 1 89 ? 8.085 -1.787 -14.708 1.00 85.81 89 ALA A CA 1
ATOM 638 C C . ALA A 1 89 ? 8.561 -1.745 -16.175 1.00 85.81 89 ALA A C 1
ATOM 640 O O . ALA A 1 89 ? 9.351 -2.589 -16.593 1.00 85.81 89 ALA A O 1
ATOM 641 N N . PHE A 1 90 ? 8.115 -0.737 -16.937 1.00 82.56 90 PHE A N 1
ATOM 642 C CA . PHE A 1 90 ? 8.551 -0.465 -18.321 1.00 82.56 90 PHE A CA 1
ATOM 643 C C . PHE A 1 90 ? 8.247 -1.575 -19.344 1.00 82.56 90 PHE A C 1
ATOM 645 O O . PHE A 1 90 ? 9.059 -1.864 -20.220 1.00 82.56 90 PHE A O 1
ATOM 652 N N . THR A 1 91 ? 7.066 -2.184 -19.259 1.00 82.19 91 THR A N 1
ATOM 653 C CA . THR A 1 91 ? 6.568 -3.125 -20.273 1.00 82.19 91 THR A CA 1
ATOM 654 C C . THR A 1 91 ? 5.571 -2.426 -21.205 1.00 82.19 91 THR A C 1
ATOM 656 O O . THR A 1 91 ? 4.833 -1.539 -20.775 1.00 82.19 91 THR A O 1
ATOM 659 N N . GLY A 1 92 ? 5.596 -2.768 -22.499 1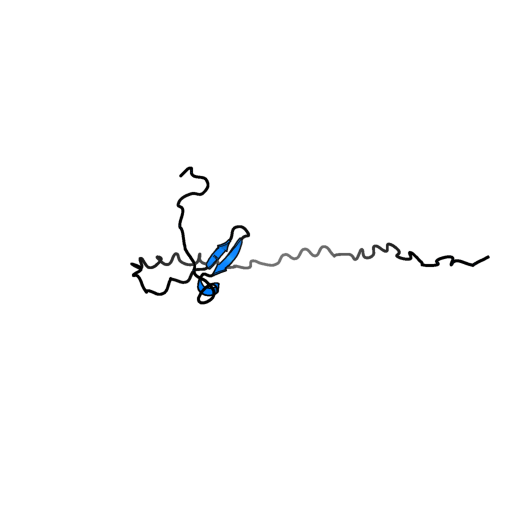.00 68.62 92 GLY A N 1
ATOM 660 C CA . GLY A 1 92 ? 4.561 -2.355 -23.452 1.00 68.62 92 GLY A CA 1
ATOM 661 C C . GLY A 1 92 ? 3.323 -3.218 -23.235 1.00 68.62 92 GLY A C 1
ATOM 662 O O . GLY A 1 92 ? 3.444 -4.442 -23.264 1.00 68.62 92 GLY A O 1
ATOM 663 N N . GLY A 1 93 ? 2.193 -2.581 -22.928 1.00 56.97 93 GLY A N 1
ATOM 664 C CA . GLY A 1 93 ? 0.907 -3.250 -22.703 1.00 56.97 93 GLY A CA 1
ATOM 665 C C . GLY A 1 93 ? 0.245 -3.744 -23.979 1.00 56.97 93 GLY A C 1
ATOM 666 O O . GLY A 1 93 ? 0.590 -3.224 -25.064 1.00 56.97 93 GLY A O 1
#

Sequence (93 aa):
MITSSLGGGAMAGRRRFRIAAGGSLMLALTLLGAGSPAGRSQGGNAPVTSLKVGDPAPDFTLPDQNNRPVRLSDFKGKKNVVLAFYVLAFTGG